Protein 1TXJ (pdb70)

Nearest PDB structures (foldseek):
  1txj-assembly1_A  TM=1.006E+00  e=2.619E-30  Plasmodium knowlesi
  3p3k-assembly1_A  TM=9.988E-01  e=2.239E-24  Plasmodium falciparum 3D7
  5o9l-assembly2_B  TM=9.490E-01  e=1.992E-15  Homo sapiens
  5o9m-assembly1_A  TM=9.290E-01  e=1.992E-15  Homo sapiens
  6ize-assembly1_A  TM=9.161E-01  e=2.656E-14  Homo sapiens

InterPro domains:
  IPR011057 Mss4-like superfamily [SSF51316] (1-171)
  IPR011323 Mss4/translationally controlled tumour-associated TCTP [G3DSA:2.170.150.10] (1-171)
  IPR018105 Translationally controlled tumour protein [PF00838] (1-166)
  IPR018105 Translationally controlled tumour protein [PR01653] (1-18)
  IPR018105 Translationally controlled tumour protein [PR01653] (61-80)
  IPR018105 Translationally controlled tumour protein [PTHR11991] (1-170)
  IPR034737 Translationally controlled tumour protein (TCTP) domain [PS51797] (1-171)

Organism: Plasmodium knowlesi (NCBI:txid5850)

Radius of gyration: 15.52 Å; Cα contacts (8 Å, |Δi|>4): 256; chains: 1; bounding box: 31×40×42 Å

CATH classification: 2.170.150.10

Solvent-accessible surface area: 9118 Å² total; per-residue (Å²): 127,71,7,14,32,6,18,60,29,77,12,59,9,0,7,59,77,30,120,44,60,41,0,36,52,58,71,106,22,97,84,0,0,10,1,0,60,0,82,138,86,113,140,23,155,123,200,76,81,134,80,62,138,32,38,18,0,29,32,46,14,111,12,64,68,42,106,50,64,103,151,105,0,33,65,27,4,107,75,7,28,107,85,0,29,152,32,1,105,145,143,71,89,118,49,26,113,42,2,125,97,60,3,96,62,1,9,145,60,0,44,95,52,21,139,98,20,80,10,18,10,9,102,61,99,56,136,96,4,16,15,6,0,1,22,113,86,74,173,58,111,6,2,21,0,0,3,11,34,14,0,23,53,110,70,173,188

Secondary structure (DSSP, 8-state):
-EEEEETTT--EEEETTS--B-GGG-GGGTTTEEEEE--EEES------SS-EEEHHHHHHT-EEE---HHHHHHHHHHHHHHHHHHHHHH-GGGHHHHHHHHHHHHHHHHHTGGG-EEEE-TT--TTS--EEEE--TT-SS-EEEEEGGGEEEEE-

B-factor: mean 40.84, std 10.63, range [25.41, 81.52]

Foldseek 3Di:
DKFKAQPPPRQTQGGPVFDWACVVNDVVLVLFKTKTFWDWDWDLDVVDDPTDIDICRCSVRVKDWDDDDLVVVVVLVVQLLVVLLVVCVVPPVVCNVVSVVNVVVVVVVCSVVVVQWIWIDTPVNDSNTFIWIWGAPDPDDTIMIMGRRSSIDMDDD

Sequence (157 aa):
MKVYKDVFTNDEVCSDSYNQEDPFGIADFREIAFEVKSNKRIKGNGMGADVEQVIDIVDSFQLTSTSLSKKEYSVYIKNYMQKILKYLEEKKPDRVDVFKTKAQPLIKHILTNFDDFEFYMGESLDMDAGLTYSYYKGEEVTPRFVYISDGLYEEKF

Structure (mmCIF, N/CA/C/O backbone):
data_1TXJ
#
_entry.id   1TXJ
#
_cell.length_a   86.633
_cell.length_b   86.633
_cell.length_c   55.636
_cell.angle_alpha   90.00
_cell.angle_beta   90.00
_cell.angle_gamma   120.00
#
_symmetry.space_group_name_H-M   'P 65'
#
loop_
_entity.id
_entity.type
_entity.pdbx_description
1 polymer 'translationally controlled tumour-associated protein (TCTP) from Plasmodium knowlesi, PKN_PFE0545c'
2 water water
#
loop_
_atom_site.group_PDB
_atom_site.id
_atom_site.type_symbol
_atom_site.label_atom_id
_atom_site.label_alt_id
_atom_site.label_comp_id
_atom_site.label_asym_id
_atom_site.label_entity_id
_atom_site.label_seq_id
_atom_site.pdbx_PDB_ins_code
_atom_site.Cartn_x
_atom_site.Cartn_y
_atom_site.Cartn_z
_atom_site.occupancy
_atom_site.B_iso_or_equiv
_atom_site.auth_seq_id
_atom_site.auth_comp_id
_atom_site.auth_asym_id
_atom_site.auth_atom_id
_atom_site.pdbx_PDB_model_num
ATOM 1 N N . MET A 1 1 ? 65.896 48.240 12.888 1.00 55.18 1 MET A N 1
ATOM 2 C CA . MET A 1 1 ? 65.490 47.103 11.999 1.00 54.78 1 MET A CA 1
ATOM 3 C C . MET A 1 1 ? 64.595 47.574 10.859 1.00 54.00 1 MET A C 1
ATOM 4 O O . MET A 1 1 ? 63.531 48.154 11.094 1.00 55.39 1 MET A O 1
ATOM 9 N N . LYS A 1 2 ? 65.020 47.323 9.626 1.00 51.75 2 LYS A N 1
ATOM 10 C CA . LYS A 1 2 ? 64.242 47.722 8.452 1.00 49.71 2 LYS A CA 1
ATOM 11 C C . LYS A 1 2 ? 63.053 46.773 8.150 1.00 47.73 2 LYS A C 1
ATOM 12 O O . LYS A 1 2 ? 63.178 45.548 8.246 1.00 44.96 2 LYS A O 1
ATOM 18 N N . VAL A 1 3 ? 61.905 47.345 7.794 1.00 45.04 3 VAL A N 1
ATOM 19 C CA . VAL A 1 3 ? 60.718 46.558 7.458 1.00 45.94 3 VAL A CA 1
ATOM 20 C C . VAL A 1 3 ? 60.222 46.914 6.039 1.00 45.13 3 VAL A C 1
ATOM 21 O O . VAL A 1 3 ? 60.445 48.035 5.556 1.00 43.72 3 VAL A O 1
ATOM 25 N N . TYR A 1 4 ? 59.573 45.955 5.370 1.00 41.87 4 TYR A N 1
ATOM 26 C CA . TYR A 1 4 ? 59.064 46.172 4.009 1.00 39.03 4 TYR A CA 1
ATOM 27 C C . TYR A 1 4 ? 57.547 46.208 4.027 1.00 38.52 4 TYR A C 1
ATOM 28 O O . TYR A 1 4 ? 56.886 45.327 4.603 1.00 35.91 4 TYR A O 1
ATOM 37 N N . LYS A 1 5 ? 57.001 47.235 3.388 1.00 36.52 5 LYS A N 1
ATOM 38 C CA . LYS A 1 5 ? 55.571 47.438 3.363 1.00 38.88 5 LYS A CA 1
ATOM 39 C C . LYS A 1 5 ? 55.016 47.532 1.955 1.00 37.21 5 LYS A C 1
ATOM 40 O O . LYS A 1 5 ? 55.647 48.068 1.059 1.00 37.36 5 LYS A O 1
ATOM 46 N N . ASP A 1 6 ? 53.806 47.019 1.794 1.00 36.44 6 ASP A N 1
ATOM 47 C CA . ASP A 1 6 ? 53.109 47.048 0.523 1.00 37.53 6 ASP A CA 1
ATOM 48 C C . ASP A 1 6 ? 52.867 48.539 0.231 1.00 39.05 6 ASP A C 1
ATOM 49 O O . ASP A 1 6 ? 52.386 49.276 1.104 1.00 37.43 6 ASP A O 1
ATOM 54 N N . VAL A 1 7 ? 53.216 48.977 -0.980 1.00 39.81 7 VAL A N 1
ATOM 55 C CA . VAL A 1 7 ? 53.067 50.381 -1.363 1.00 42.06 7 VAL A CA 1
ATOM 56 C C . VAL A 1 7 ? 51.616 50.857 -1.419 1.00 43.37 7 VAL A C 1
ATOM 57 O O . VAL A 1 7 ? 51.367 52.054 -1.378 1.00 44.23 7 VAL A O 1
ATOM 61 N N . PHE A 1 8 ? 50.661 49.937 -1.501 1.00 43.36 8 PHE A N 1
ATOM 62 C CA . PHE A 1 8 ? 49.264 50.343 -1.584 1.00 42.96 8 PHE A CA 1
ATOM 63 C C . PHE A 1 8 ? 48.469 50.274 -0.287 1.00 44.07 8 PHE A C 1
ATOM 64 O O . PHE A 1 8 ? 47.632 51.130 -0.025 1.00 44.15 8 PHE A O 1
ATOM 72 N N . THR A 1 9 ? 48.735 49.273 0.540 1.00 43.56 9 THR A N 1
ATOM 73 C CA . THR A 1 9 ? 48.002 49.118 1.785 1.00 41.77 9 THR A CA 1
ATOM 74 C C . THR A 1 9 ? 48.850 49.539 2.964 1.00 41.79 9 THR A C 1
ATOM 75 O O . THR A 1 9 ? 48.342 49.780 4.043 1.00 40.75 9 THR A O 1
ATOM 79 N N . ASN A 1 10 ? 50.157 49.578 2.756 1.00 41.85 10 ASN A N 1
ATOM 80 C CA . ASN A 1 10 ? 51.093 49.896 3.815 1.00 42.17 10 ASN A CA 1
ATOM 81 C C . ASN A 1 10 ? 51.240 48.748 4.822 1.00 41.64 10 ASN A C 1
ATOM 82 O O . ASN A 1 10 ? 51.807 48.939 5.898 1.00 42.26 10 ASN A O 1
ATOM 87 N N . ASP A 1 11 ? 50.732 47.561 4.492 1.00 40.56 11 ASP A N 1
ATOM 88 C CA . ASP A 1 11 ? 50.888 46.411 5.398 1.00 39.66 11 ASP A CA 1
ATOM 89 C C . ASP A 1 11 ? 52.356 46.013 5.431 1.00 39.26 11 ASP A C 1
ATOM 90 O O . ASP A 1 11 ? 53.048 46.061 4.409 1.00 38.15 11 ASP A O 1
ATOM 95 N N . GLU A 1 12 ? 52.820 45.572 6.588 1.00 39.42 12 GLU A N 1
ATOM 96 C CA . GLU A 1 12 ? 54.185 45.087 6.705 1.00 40.21 12 GLU A CA 1
ATOM 97 C C . GLU A 1 12 ? 54.127 43.642 6.227 1.00 38.12 12 GLU A C 1
ATOM 98 O O . GLU A 1 12 ? 53.250 42.885 6.666 1.00 37.17 12 GLU A O 1
ATOM 104 N N . VAL A 1 13 ? 55.051 43.254 5.348 1.00 34.44 13 VAL A N 1
ATOM 105 C CA . VAL A 1 13 ? 55.052 41.895 4.824 1.00 33.52 13 VAL A CA 1
ATOM 106 C C . VAL A 1 13 ? 56.371 41.162 4.939 1.00 32.86 13 VAL A C 1
ATOM 107 O O . VAL A 1 13 ? 56.447 39.964 4.662 1.00 31.31 13 VAL A O 1
ATOM 111 N N . CYS A 1 14 ? 57.419 41.883 5.330 1.00 31.99 14 CYS A N 1
ATOM 112 C CA . CYS A 1 14 ? 58.739 41.282 5.485 1.00 31.97 14 CYS A CA 1
ATOM 113 C C . CYS A 1 14 ? 59.632 42.274 6.242 1.00 32.71 14 CYS A C 1
ATOM 114 O O . CYS A 1 14 ? 59.232 43.412 6.476 1.00 34.63 14 CYS A O 1
ATOM 117 N N . SER A 1 15 ? 60.825 41.842 6.629 1.00 33.50 15 SER A N 1
ATOM 118 C CA . SER A 1 15 ? 61.741 42.710 7.367 1.00 35.06 15 SER A CA 1
ATOM 119 C C . SER A 1 15 ? 63.148 42.170 7.239 1.00 35.11 15 SER A C 1
ATOM 120 O O . SER A 1 15 ? 63.353 41.050 6.738 1.00 33.39 15 SER A O 1
ATOM 123 N N . ASP A 1 16 ? 64.112 42.945 7.733 1.00 35.29 16 ASP A N 1
ATOM 124 C CA . ASP A 1 16 ? 65.500 42.519 7.695 1.00 37.59 16 ASP A CA 1
ATOM 125 C C . ASP A 1 16 ? 65.820 41.470 8.736 1.00 35.65 16 ASP A C 1
ATOM 126 O O . ASP A 1 16 ? 66.968 41.070 8.888 1.00 34.90 16 ASP A O 1
ATOM 131 N N . SER A 1 17 ? 64.805 41.016 9.462 1.00 34.74 17 SER A N 1
ATOM 132 C CA . SER A 1 17 ? 65.026 39.924 10.408 1.00 34.25 17 SER A CA 1
ATOM 133 C C . SER A 1 17 ? 65.188 38.639 9.582 1.00 33.93 17 SER A C 1
ATOM 134 O O . SER A 1 17 ? 65.589 37.611 10.108 1.00 34.79 17 SER A O 1
ATOM 137 N N . TYR A 1 18 ? 64.867 38.710 8.285 1.00 32.90 18 TYR A N 1
ATOM 138 C CA . TYR A 1 18 ? 64.993 37.586 7.360 1.00 33.90 18 TYR A CA 1
ATOM 139 C C . TYR A 1 18 ? 66.036 37.902 6.263 1.00 35.20 18 TYR A C 1
ATOM 140 O O . TYR A 1 18 ? 66.015 38.978 5.682 1.00 35.22 18 TYR A O 1
ATOM 149 N N . ASN A 1 19 ? 66.936 36.955 5.999 1.00 34.26 19 ASN A N 1
ATOM 150 C CA . ASN A 1 19 ? 67.967 37.103 4.973 1.00 36.93 19 ASN A CA 1
ATOM 151 C C . ASN A 1 19 ? 67.352 36.984 3.561 1.00 37.79 19 ASN A C 1
ATOM 152 O O . ASN A 1 19 ? 66.600 36.054 3.285 1.00 38.22 19 ASN A O 1
ATOM 157 N N . GLN A 1 20 ? 67.666 37.922 2.670 1.00 37.48 20 GLN A N 1
ATOM 158 C CA . GLN A 1 20 ? 67.123 37.884 1.308 1.00 38.09 20 GLN A CA 1
ATOM 159 C C . GLN A 1 20 ? 68.027 37.096 0.354 1.00 38.20 20 GLN A C 1
ATOM 160 O O . GLN A 1 20 ? 69.260 37.193 0.424 1.00 36.48 20 GLN A O 1
ATOM 166 N N . GLU A 1 21 ? 67.408 36.311 -0.528 1.00 34.41 21 GLU A N 1
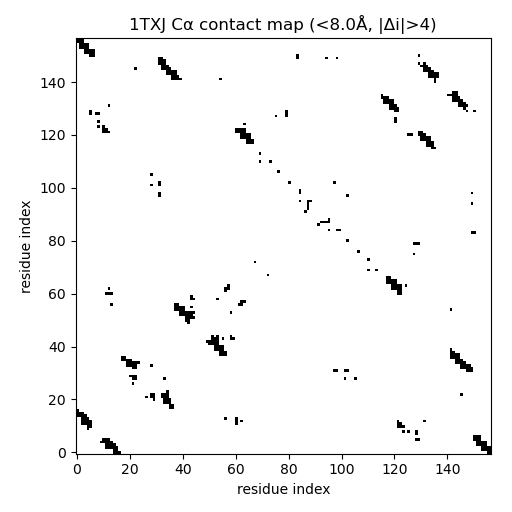ATOM 167 C CA . GLU A 1 21 ? 68.138 35.496 -1.490 1.00 35.31 21 GLU A CA 1
ATOM 168 C C . GLU A 1 21 ? 67.561 35.682 -2.881 1.00 32.95 21 GLU A C 1
ATOM 169 O O . GLU A 1 21 ? 66.511 36.315 -3.040 1.00 31.40 21 GLU A O 1
ATOM 175 N N . ASP A 1 22 ? 68.219 35.115 -3.885 1.00 30.67 22 ASP A N 1
ATOM 176 C CA . ASP A 1 22 ? 67.722 35.247 -5.244 1.00 32.89 22 ASP A CA 1
ATOM 177 C C . ASP A 1 22 ? 66.421 34.446 -5.402 1.00 33.62 22 ASP A C 1
ATOM 178 O O . ASP A 1 22 ? 66.337 33.294 -4.980 1.00 34.10 22 ASP A O 1
ATOM 183 N N . PRO A 1 23 ? 65.392 35.050 -6.015 1.00 34.69 23 PRO A N 1
ATOM 184 C CA . PRO A 1 23 ? 64.128 34.319 -6.186 1.00 36.52 23 PRO A CA 1
ATOM 185 C C . PRO A 1 23 ? 64.339 33.054 -7.028 1.00 38.35 23 PRO A C 1
ATOM 186 O O . PRO A 1 23 ? 64.931 33.104 -8.115 1.00 37.34 23 PRO A O 1
ATOM 190 N N . PHE A 1 24 ? 63.909 31.912 -6.485 1.00 36.67 24 PHE A N 1
ATOM 191 C CA . PHE A 1 24 ? 64.064 30.625 -7.143 1.00 37.80 24 PHE A CA 1
ATOM 192 C C . PHE A 1 24 ? 65.540 30.339 -7.421 1.00 39.97 24 PHE A C 1
ATOM 193 O O . PHE A 1 24 ? 65.861 29.488 -8.242 1.00 39.13 24 PHE A O 1
ATOM 201 N N . GLY A 1 25 ? 66.437 31.030 -6.717 1.00 39.92 25 GLY A N 1
ATOM 202 C CA . GLY A 1 25 ? 67.861 30.829 -6.955 1.00 40.45 25 GLY A CA 1
ATOM 203 C C . GLY A 1 25 ? 68.326 31.373 -8.311 1.00 39.93 25 GLY A C 1
ATOM 204 O O . GLY A 1 25 ? 69.399 31.025 -8.795 1.00 42.04 25 GLY A O 1
ATOM 205 N N . ILE A 1 26 ? 67.520 32.233 -8.918 1.00 37.68 26 ILE A N 1
ATOM 206 C CA . ILE A 1 26 ? 67.830 32.823 -10.217 1.00 38.47 26 ILE A CA 1
ATOM 207 C C . ILE A 1 26 ? 68.318 34.252 -10.007 1.00 36.68 26 ILE A C 1
ATOM 208 O O . ILE A 1 26 ? 67.519 35.154 -9.765 1.00 35.02 26 ILE A O 1
ATOM 213 N N . ALA A 1 27 ? 69.633 34.448 -10.089 1.00 35.94 27 ALA A N 1
ATOM 214 C CA . ALA A 1 27 ? 70.218 35.785 -9.880 1.00 35.72 27 ALA A CA 1
ATOM 215 C C . ALA A 1 27 ? 69.593 36.862 -10.745 1.00 34.48 27 ALA A C 1
ATOM 216 O O . ALA A 1 27 ? 69.437 37.995 -10.315 1.00 34.57 27 ALA A O 1
ATOM 218 N N . ASP A 1 28 ? 69.230 36.514 -11.972 1.00 35.33 28 ASP A N 1
ATOM 219 C CA . ASP A 1 28 ? 68.643 37.495 -12.876 1.00 34.73 28 ASP A CA 1
ATOM 220 C C . ASP A 1 28 ? 67.297 38.069 -12.461 1.00 36.47 28 ASP A C 1
ATOM 221 O O . ASP A 1 28 ? 66.851 39.082 -13.007 1.00 37.64 28 ASP A O 1
ATOM 226 N N . PHE A 1 29 ? 66.629 37.421 -11.518 1.00 36.12 29 PHE A N 1
ATOM 227 C CA . PHE A 1 29 ? 65.350 37.939 -11.050 1.00 36.13 29 PHE A CA 1
ATOM 228 C C . PHE A 1 29 ? 65.516 38.856 -9.821 1.00 36.18 29 PHE A C 1
ATOM 229 O O . PHE A 1 29 ? 64.602 39.609 -9.464 1.00 35.01 29 PHE A O 1
ATOM 237 N N . ARG A 1 30 ? 66.688 38.808 -9.184 1.00 33.36 30 ARG A N 1
ATOM 238 C CA . ARG A 1 30 ? 66.924 39.615 -7.992 1.00 33.42 30 ARG A CA 1
ATOM 239 C C . ARG A 1 30 ? 66.624 41.087 -8.215 1.00 31.92 30 ARG A C 1
ATOM 240 O O . ARG A 1 30 ? 66.234 41.789 -7.291 1.00 31.13 30 ARG A O 1
ATOM 248 N N . GLU A 1 31 ? 66.786 41.549 -9.453 1.00 32.29 31 GLU A N 1
ATOM 249 C CA . GLU A 1 31 ? 66.539 42.951 -9.763 1.00 34.42 31 GLU A CA 1
ATOM 250 C C . GLU A 1 31 ? 65.124 43.380 -9.406 1.00 33.03 31 GLU A C 1
ATOM 251 O O . GLU A 1 31 ? 64.905 44.497 -8.963 1.00 34.57 31 GLU A O 1
ATOM 257 N N . ILE A 1 32 ? 64.148 42.500 -9.562 1.00 32.87 32 ILE A N 1
ATOM 258 C CA . ILE A 1 32 ? 62.778 42.908 -9.248 1.00 33.83 32 ILE A CA 1
ATOM 259 C C . ILE A 1 32 ? 62.038 42.052 -8.214 1.00 32.19 32 ILE A C 1
ATOM 260 O O . ILE A 1 32 ? 60.867 42.289 -7.937 1.00 32.12 32 ILE A O 1
ATOM 265 N N . ALA A 1 33 ? 62.727 41.086 -7.621 1.00 31.56 33 ALA A N 1
ATOM 266 C CA . ALA A 1 33 ? 62.114 40.206 -6.622 1.00 30.69 33 ALA A CA 1
ATOM 267 C C . ALA A 1 33 ? 63.178 39.583 -5.731 1.00 31.19 33 ALA A C 1
ATOM 268 O O . ALA A 1 33 ? 64.338 39.535 -6.107 1.00 32.39 33 ALA A O 1
ATOM 270 N N . PHE A 1 34 ? 62.788 39.118 -4.549 1.00 29.92 34 PHE A N 1
ATOM 271 C CA . PHE A 1 34 ? 63.718 38.441 -3.664 1.00 31.83 34 PHE A CA 1
ATOM 272 C C . PHE A 1 34 ? 62.929 37.377 -2.895 1.00 31.38 34 PHE A C 1
ATOM 273 O O . PHE A 1 34 ? 61.695 37.402 -2.877 1.00 30.82 34 PHE A O 1
ATOM 281 N N . GLU A 1 35 ? 63.631 36.424 -2.303 1.00 30.21 35 GLU A N 1
ATOM 282 C CA . GLU A 1 35 ? 62.944 35.416 -1.512 1.00 31.35 35 GLU A CA 1
ATOM 283 C C . GLU A 1 35 ? 63.634 35.252 -0.159 1.00 30.63 35 GLU A C 1
ATOM 284 O O . GLU A 1 35 ? 64.813 35.612 0.018 1.00 31.26 35 GLU A O 1
ATOM 290 N N . VAL A 1 36 ? 62.875 34.742 0.803 1.00 29.73 36 VAL A N 1
ATOM 291 C CA . VAL A 1 36 ? 63.378 34.516 2.136 1.00 29.99 36 VAL A CA 1
ATOM 292 C C . VAL A 1 36 ? 62.964 33.103 2.522 1.00 31.34 36 VAL A C 1
ATOM 293 O O . VAL A 1 36 ? 61.913 32.602 2.106 1.00 28.81 36 VAL A O 1
ATOM 297 N N . LYS A 1 37 ? 63.818 32.453 3.298 1.00 29.64 37 LYS A N 1
ATOM 298 C CA . LYS A 1 37 ? 63.556 31.110 3.735 1.00 31.40 37 LYS A CA 1
ATOM 299 C C . LYS A 1 37 ? 62.780 31.206 5.052 1.00 31.23 37 LYS A C 1
ATOM 300 O O . LYS A 1 37 ? 63.172 31.918 5.972 1.00 30.93 37 LYS A O 1
ATOM 306 N N . SER A 1 38 ? 61.629 30.542 5.129 1.00 29.37 38 SER A N 1
ATOM 307 C CA . SER A 1 38 ? 60.860 30.585 6.371 1.00 28.68 38 SER A CA 1
ATOM 308 C C . SER A 1 38 ? 61.254 29.404 7.236 1.00 30.20 38 SER A C 1
ATOM 309 O O . SER A 1 38 ? 61.926 28.481 6.769 1.00 32.19 38 SER A O 1
ATOM 312 N N . ASN A 1 39 ? 60.815 29.435 8.490 1.00 31.79 39 ASN A N 1
ATOM 313 C CA . ASN A 1 39 ? 61.055 28.355 9.439 1.00 33.42 39 ASN A CA 1
ATOM 314 C C . ASN A 1 39 ? 59.815 28.129 10.289 1.00 33.44 39 ASN A C 1
ATOM 315 O O . ASN A 1 39 ? 58.917 28.980 10.359 1.00 31.66 39 ASN A O 1
ATOM 320 N N . LYS A 1 40 ? 59.783 26.972 10.942 1.00 34.48 40 LYS A N 1
ATOM 321 C CA . LYS A 1 40 ? 58.675 26.638 11.820 1.00 36.23 40 LYS A CA 1
ATOM 322 C C . LYS A 1 40 ? 58.755 27.548 13.048 1.00 36.58 40 LYS A C 1
ATOM 323 O O . LYS A 1 40 ? 59.836 28.007 13.444 1.00 33.34 40 LYS A O 1
ATOM 329 N N . ARG A 1 41 ? 57.593 27.828 13.620 1.00 34.89 41 ARG A N 1
ATOM 330 C CA . ARG A 1 41 ? 57.481 28.625 14.821 1.00 36.18 41 ARG A CA 1
ATOM 331 C C . ARG A 1 41 ? 56.399 27.948 15.651 1.00 38.84 41 ARG A C 1
ATOM 332 O O . ARG A 1 41 ? 55.403 27.444 15.103 1.00 34.50 41 ARG A O 1
ATOM 340 N N . ILE A 1 42 ? 56.607 27.927 16.962 1.00 42.38 42 ILE A N 1
ATOM 341 C CA . ILE A 1 42 ? 55.666 27.312 17.877 1.00 49.39 42 ILE A CA 1
ATOM 342 C C . ILE A 1 42 ? 54.858 28.327 18.648 1.00 53.38 42 ILE A C 1
ATOM 343 O O . ILE A 1 42 ? 55.401 29.261 19.244 1.00 52.67 42 ILE A O 1
ATOM 348 N N . LYS A 1 43 ? 53.553 28.095 18.639 1.00 58.36 43 LYS A N 1
ATOM 349 C CA . LYS A 1 43 ? 52.564 28.918 19.320 1.00 63.43 43 LYS A CA 1
ATOM 350 C C . LYS A 1 43 ? 52.654 30.364 18.928 1.00 64.64 43 LYS A C 1
ATOM 351 O O . LYS A 1 43 ? 53.019 31.212 19.743 1.00 67.66 43 LYS A O 1
ATOM 357 N N . GLY A 1 44 ? 52.320 30.643 17.673 1.00 65.47 44 GLY A N 1
ATOM 358 C CA . GLY A 1 44 ? 52.345 32.011 17.204 1.00 67.48 44 GLY A CA 1
ATOM 359 C C . GLY A 1 44 ? 50.934 32.570 17.174 1.00 68.90 44 GLY A C 1
ATOM 360 O O . GLY A 1 44 ? 50.731 33.786 17.114 1.00 69.49 44 GLY A O 1
ATOM 361 N N . ASN A 1 45 ? 49.954 31.673 17.217 1.00 70.29 45 ASN A N 1
ATOM 362 C CA . ASN A 1 45 ? 48.545 32.058 17.192 1.00 71.11 45 ASN A CA 1
ATOM 363 C C . ASN A 1 45 ? 48.209 32.777 15.894 1.00 71.14 45 ASN A C 1
ATOM 364 O O . ASN A 1 45 ? 47.825 32.146 14.904 1.00 71.56 45 ASN A O 1
ATOM 369 N N . GLY A 1 60 ? 37.915 26.877 14.767 1.00 63.48 60 GLY A N 1
ATOM 370 C CA . GLY A 1 60 ? 39.079 26.484 15.544 1.00 62.49 60 GLY A CA 1
ATOM 371 C C . GLY A 1 60 ? 38.751 26.139 16.985 1.00 60.36 60 GLY A C 1
ATOM 372 O O . GLY A 1 60 ? 37.833 26.713 17.565 1.00 62.96 60 GLY A O 1
ATOM 373 N N . MET A 1 61 ? 39.483 25.194 17.567 1.00 57.09 61 MET A N 1
ATOM 374 C CA . MET A 1 61 ? 39.247 24.802 18.953 1.00 52.86 61 MET A CA 1
ATOM 375 C C . MET A 1 61 ? 40.557 24.755 19.738 1.00 49.86 61 MET A C 1
ATOM 376 O O . MET A 1 61 ? 40.573 24.390 20.911 1.00 50.13 61 MET A O 1
ATOM 381 N N . GLY A 1 62 ? 41.653 25.119 19.083 1.00 46.74 62 GLY A N 1
ATOM 382 C CA . GLY A 1 62 ? 42.944 25.165 19.754 1.00 43.86 62 GLY A CA 1
ATOM 383 C C . GLY A 1 62 ? 43.727 23.874 19.943 1.00 42.68 62 GLY A C 1
ATOM 384 O O . GLY A 1 62 ? 43.215 22.771 19.745 1.00 42.39 62 GLY A O 1
ATOM 385 N N . ALA A 1 63 ? 44.985 24.036 20.336 1.00 39.57 63 ALA A N 1
ATOM 386 C CA . ALA A 1 63 ? 45.897 22.931 20.586 1.00 38.51 63 ALA A CA 1
ATOM 387 C C . ALA A 1 63 ? 46.962 23.512 21.513 1.00 39.05 63 ALA A C 1
ATOM 388 O O . ALA A 1 63 ? 47.119 24.733 21.568 1.00 37.74 63 ALA A O 1
ATOM 390 N N . ASP A 1 64 ? 47.699 22.663 22.224 1.00 38.33 64 ASP A N 1
ATOM 391 C CA . ASP A 1 64 ? 48.721 23.152 23.138 1.00 40.23 64 ASP A CA 1
ATOM 392 C C . ASP A 1 64 ? 49.925 23.722 22.401 1.00 40.86 64 ASP A C 1
ATOM 393 O O . ASP A 1 64 ? 50.480 24.737 22.817 1.00 40.58 64 ASP A O 1
ATOM 398 N N . VAL A 1 65 ? 50.333 23.048 21.331 1.00 38.59 65 VAL A N 1
ATOM 399 C CA . VAL A 1 65 ? 51.462 23.481 20.510 1.00 38.77 65 VAL A CA 1
ATOM 400 C C . VAL A 1 65 ? 50.945 23.812 19.113 1.00 39.28 65 VAL A C 1
ATOM 401 O O . VAL A 1 65 ? 50.684 22.912 18.295 1.00 38.12 65 VAL A O 1
ATOM 405 N N . GLU A 1 66 ? 50.779 25.103 18.859 1.00 36.63 66 GLU A N 1
ATOM 406 C CA . GLU A 1 66 ? 50.291 25.593 17.575 1.00 37.69 66 GLU A CA 1
ATOM 407 C C . GLU A 1 66 ? 51.479 25.830 16.621 1.00 37.60 66 GLU A C 1
ATOM 408 O O . GLU A 1 66 ? 52.274 26.762 16.806 1.00 35.78 66 GLU A O 1
ATOM 414 N N . GLN A 1 67 ? 51.620 24.965 15.623 1.00 35.13 67 GLN A N 1
ATOM 415 C CA . GLN A 1 67 ? 52.713 25.075 14.668 1.00 34.20 67 GLN A CA 1
ATOM 416 C C . GLN A 1 67 ? 52.308 26.034 13.560 1.00 34.76 67 GLN A C 1
ATOM 417 O O . GLN A 1 67 ? 51.236 25.882 12.964 1.00 31.24 67 GLN A O 1
ATOM 423 N N . VAL A 1 68 ? 53.151 27.034 13.309 1.00 33.12 68 VAL A N 1
ATOM 424 C CA . VAL A 1 68 ? 52.879 28.019 12.263 1.00 32.42 68 VAL A CA 1
ATOM 425 C C . VAL A 1 68 ? 54.175 28.281 11.521 1.00 31.40 68 VAL A C 1
ATOM 426 O O . VAL A 1 68 ? 55.220 27.745 11.886 1.00 33.53 68 VAL A O 1
ATOM 430 N N . ILE A 1 69 ? 54.105 29.092 10.476 1.00 31.34 69 ILE A N 1
ATOM 431 C CA . ILE A 1 69 ? 55.286 29.447 9.696 1.00 30.81 69 ILE A CA 1
ATOM 432 C C . ILE A 1 69 ? 55.675 30.826 10.239 1.00 29.87 69 ILE A C 1
ATOM 433 O O . ILE A 1 69 ? 54.804 31.689 10.380 1.00 29.41 69 ILE A O 1
ATOM 438 N N . ASP A 1 70 ? 56.953 31.048 10.55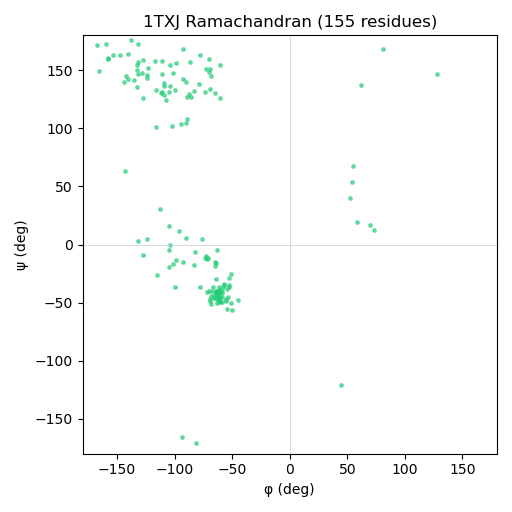0 1.00 29.47 70 ASP A N 1
ATOM 439 C CA . ASP A 1 70 ? 57.334 32.334 11.145 1.00 31.34 70 ASP A CA 1
ATOM 440 C C . ASP A 1 70 ? 56.938 33.597 10.364 1.00 31.60 70 ASP A C 1
ATOM 441 O O . ASP A 1 70 ? 56.372 34.532 10.942 1.00 30.16 70 ASP A O 1
ATOM 446 N N . ILE A 1 71 ? 57.192 33.620 9.058 1.00 32.09 71 ILE A N 1
ATOM 447 C CA . ILE A 1 71 ? 56.859 34.792 8.233 1.00 32.39 71 ILE A CA 1
ATOM 448 C C . ILE A 1 71 ? 55.356 35.150 8.251 1.00 31.52 71 ILE A C 1
ATOM 449 O O . ILE A 1 71 ? 54.950 36.302 8.392 1.00 31.65 71 ILE A O 1
ATOM 454 N N . VAL A 1 72 ? 54.546 34.119 8.101 1.00 29.85 72 VAL A N 1
ATOM 455 C CA . VAL A 1 72 ? 53.093 34.240 8.083 1.00 29.61 72 VAL A CA 1
ATOM 456 C C . VAL A 1 72 ? 52.607 34.800 9.421 1.00 30.36 72 VAL A C 1
ATOM 457 O O . VAL A 1 72 ? 51.808 35.756 9.476 1.00 31.76 72 VAL A O 1
ATOM 461 N N . ASP A 1 73 ? 53.090 34.208 10.506 1.00 29.92 73 ASP A N 1
ATOM 462 C CA . ASP A 1 73 ? 52.698 34.650 11.839 1.00 32.23 73 ASP A CA 1
ATOM 463 C C . ASP A 1 73 ? 53.235 36.022 12.153 1.00 33.17 73 ASP A C 1
ATOM 464 O O . ASP A 1 73 ? 52.521 36.883 12.673 1.00 32.73 73 ASP A O 1
ATOM 469 N N . SER A 1 74 ? 54.500 36.242 11.827 1.00 33.43 74 SER A N 1
ATOM 470 C CA . SER A 1 74 ? 55.083 37.535 12.120 1.00 35.82 74 SER A CA 1
ATOM 471 C C . SER A 1 74 ? 54.368 38.680 11.409 1.00 36.05 74 SER A C 1
ATOM 472 O O . SER A 1 74 ? 53.971 39.662 12.039 1.00 36.06 74 SER A O 1
ATOM 475 N N . PHE A 1 75 ? 54.143 38.562 10.111 1.00 33.68 75 PHE A N 1
ATOM 476 C CA . PHE A 1 75 ? 53.497 39.671 9.448 1.00 36.10 75 PHE A CA 1
ATOM 477 C C . PHE A 1 75 ? 51.992 39.571 9.279 1.00 37.40 75 PHE A C 1
ATOM 478 O O . PHE A 1 75 ? 51.384 40.376 8.569 1.00 37.89 75 PHE A O 1
ATOM 486 N N . GLN A 1 76 ? 51.401 38.594 9.963 1.00 37.53 76 GLN A N 1
ATOM 487 C CA . GLN A 1 76 ? 49.959 38.390 9.925 1.00 39.29 76 GLN A CA 1
ATOM 488 C C . GLN A 1 76 ? 49.459 38.261 8.493 1.00 36.79 76 GLN A C 1
ATOM 489 O O . GLN A 1 76 ? 48.543 38.982 8.071 1.00 37.12 76 GLN A O 1
ATOM 495 N N . LEU A 1 77 ? 50.053 37.338 7.749 1.00 32.93 77 LEU A N 1
ATOM 496 C CA . LEU A 1 77 ? 49.635 37.114 6.371 1.00 32.57 77 LEU A CA 1
ATOM 497 C C . LEU A 1 77 ? 48.473 36.108 6.408 1.00 33.76 77 LEU A C 1
ATOM 498 O O . LEU A 1 77 ? 48.343 35.344 7.356 1.00 31.94 77 LEU A O 1
ATOM 503 N N . THR A 1 78 ? 47.647 36.110 5.375 1.00 32.14 78 THR A N 1
ATOM 504 C CA . THR A 1 78 ? 46.528 35.189 5.292 1.00 34.05 78 THR A CA 1
ATOM 505 C C . THR A 1 78 ? 46.633 34.484 3.961 1.00 31.00 78 THR A C 1
ATOM 506 O O . THR A 1 78 ? 46.727 35.134 2.928 1.00 33.05 78 THR A O 1
ATOM 510 N N . SER A 1 79 ? 46.630 33.162 3.980 1.00 30.90 79 SER A N 1
ATOM 511 C CA . SER A 1 79 ? 46.740 32.426 2.742 1.00 32.32 79 SER A CA 1
ATOM 512 C C . SER A 1 79 ? 45.451 32.581 1.937 1.00 33.26 79 SER A C 1
ATOM 513 O O . SER A 1 79 ? 44.361 32.699 2.502 1.00 32.85 79 SER A O 1
ATOM 516 N N . THR A 1 80 ? 45.586 32.564 0.618 1.00 31.71 80 THR A N 1
ATOM 517 C CA . THR A 1 80 ? 44.431 32.706 -0.260 1.00 34.36 80 THR A CA 1
ATOM 518 C C . THR A 1 80 ? 44.620 31.836 -1.500 1.00 34.85 80 THR A C 1
ATOM 519 O O . THR A 1 80 ? 45.743 31.702 -2.009 1.00 36.04 80 THR A O 1
ATOM 523 N N . SER A 1 81 ? 43.550 31.191 -1.956 1.00 33.54 81 SER A N 1
ATOM 524 C CA . SER A 1 81 ? 43.658 30.370 -3.159 1.00 33.42 81 SER A CA 1
ATOM 525 C C . SER A 1 81 ? 42.855 31.051 -4.275 1.00 34.55 81 SER A C 1
ATOM 526 O O . SER A 1 81 ? 41.914 31.824 -4.014 1.00 33.03 81 SER A O 1
ATOM 529 N N . LEU A 1 82 ? 43.195 30.717 -5.511 1.00 33.03 82 LEU A N 1
ATOM 530 C CA . LEU A 1 82 ? 42.590 31.373 -6.645 1.00 36.05 82 LEU A CA 1
ATOM 531 C C . LEU A 1 82 ? 42.916 30.542 -7.872 1.00 34.63 82 LEU A C 1
ATOM 532 O O . LEU A 1 82 ? 43.971 29.922 -7.927 1.00 34.24 82 LEU A O 1
ATOM 537 N N . SER A 1 83 ? 42.027 30.534 -8.863 1.00 33.52 83 SER A N 1
ATOM 538 C CA . SER A 1 83 ? 42.308 29.770 -10.081 1.00 31.79 83 SER A CA 1
ATOM 539 C C . SER A 1 83 ? 43.441 30.440 -10.882 1.00 29.64 83 SER A C 1
ATOM 540 O O . SER A 1 83 ? 43.716 31.625 -10.713 1.00 29.26 83 SER A O 1
ATOM 543 N N . LYS A 1 84 ? 44.088 29.678 -11.760 1.00 31.10 84 LYS A N 1
ATOM 544 C CA . LYS A 1 84 ? 45.179 30.222 -12.577 1.00 30.61 84 LYS A CA 1
ATOM 545 C C . LYS A 1 84 ? 44.650 31.349 -13.450 1.00 31.53 84 LYS A C 1
ATOM 546 O O . LYS A 1 84 ? 45.297 32.383 -13.621 1.00 30.54 84 LYS A O 1
ATOM 552 N N . LYS A 1 85 ? 43.450 31.167 -13.993 1.00 33.15 85 LYS A N 1
ATOM 553 C CA . LYS A 1 85 ? 42.890 32.224 -14.827 1.00 31.79 85 LYS A CA 1
ATOM 554 C C . LYS A 1 85 ? 42.684 33.494 -14.004 1.00 31.74 85 LYS A C 1
ATOM 555 O O . LYS A 1 85 ? 43.074 34.581 -14.448 1.00 30.62 85 LYS A O 1
ATOM 561 N N . GLU A 1 86 ? 42.074 33.378 -12.819 1.00 30.07 86 GLU A N 1
ATOM 562 C CA . GLU A 1 86 ? 41.849 34.564 -11.996 1.00 30.76 86 GLU A CA 1
ATOM 563 C C . GLU A 1 86 ? 43.178 35.211 -11.633 1.00 29.71 86 GLU A C 1
ATOM 564 O O . GLU A 1 86 ? 43.30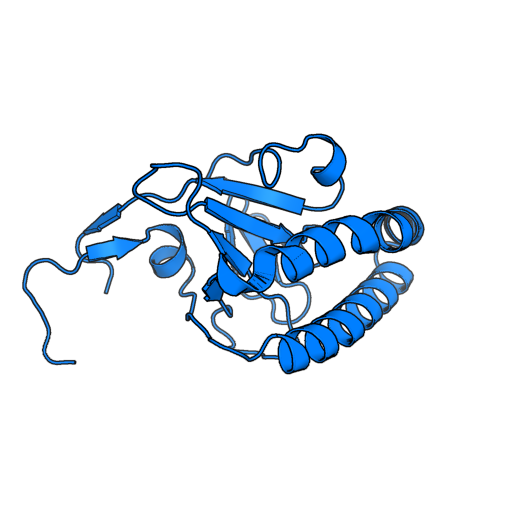3 36.425 -11.606 1.00 29.34 86 GLU A O 1
ATOM 570 N N . TYR A 1 87 ? 44.186 34.396 -11.361 1.00 29.32 87 TYR A N 1
ATOM 571 C CA . TYR A 1 87 ? 45.487 34.973 -11.061 1.00 28.42 87 TYR A CA 1
ATOM 572 C C . TYR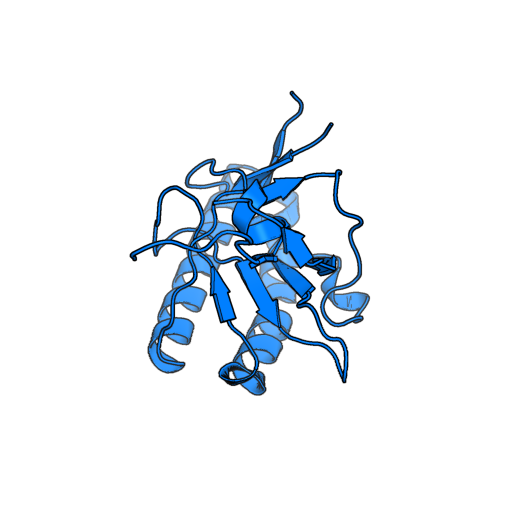 A 1 87 ? 46.015 35.734 -12.290 1.00 29.98 87 TYR A C 1
ATOM 573 O O . TYR A 1 87 ? 46.525 36.851 -12.144 1.00 30.15 87 TYR A O 1
ATOM 582 N N . SER A 1 88 ? 45.894 35.173 -13.501 1.00 29.34 88 SER A N 1
ATOM 583 C CA . SER A 1 88 ? 46.411 35.894 -14.660 1.00 33.11 88 SER A CA 1
ATOM 584 C C . SER A 1 88 ? 45.760 37.258 -14.802 1.00 35.02 88 SER A C 1
ATOM 585 O O . SER A 1 88 ? 46.421 38.248 -15.160 1.00 33.72 88 SER A O 1
ATOM 588 N N . VAL A 1 89 ? 44.469 37.335 -14.480 1.00 34.32 89 VAL A N 1
ATOM 589 C CA . VAL A 1 89 ? 43.777 38.610 -14.587 1.00 34.67 89 VAL A CA 1
ATOM 590 C C . VAL A 1 89 ? 44.298 39.542 -13.514 1.00 34.21 89 VAL A C 1
ATOM 591 O O . VAL A 1 89 ? 44.647 40.696 -13.795 1.00 35.40 89 VAL A O 1
ATOM 595 N N . TYR A 1 90 ? 44.352 39.042 -12.284 1.00 32.70 90 TYR A N 1
ATOM 596 C CA . TYR A 1 90 ? 44.858 39.815 -11.160 1.00 32.42 90 TYR A CA 1
ATOM 597 C C . TYR A 1 90 ? 46.276 40.352 -11.430 1.00 33.54 90 TYR A C 1
ATOM 598 O O . TYR A 1 90 ? 46.553 41.523 -11.196 1.00 31.44 90 TYR A O 1
ATO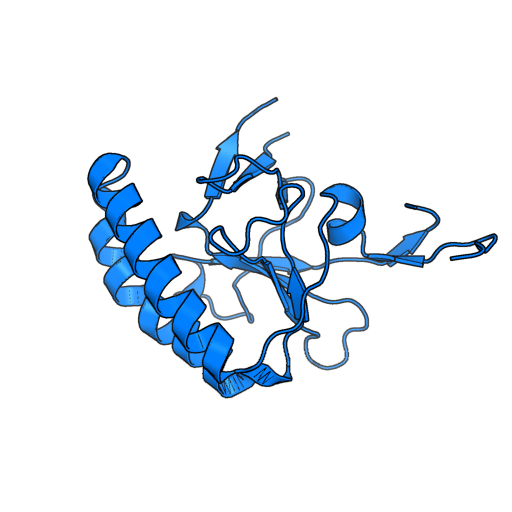M 607 N N . ILE A 1 91 ? 47.177 39.488 -11.900 1.00 32.62 91 ILE A N 1
ATOM 608 C CA . ILE A 1 91 ? 48.558 39.924 -12.099 1.00 31.36 91 ILE A CA 1
ATOM 609 C C . ILE A 1 91 ? 48.714 40.968 -13.211 1.00 33.87 91 ILE A C 1
ATOM 610 O O . ILE A 1 91 ? 49.549 41.875 -13.108 1.00 33.77 91 ILE A O 1
ATOM 615 N N . LYS A 1 92 ? 47.928 40.834 -14.273 1.00 33.94 92 LYS A N 1
ATOM 616 C CA . LYS A 1 92 ? 47.978 41.794 -15.371 1.00 37.26 92 LYS A CA 1
ATOM 617 C C . LYS A 1 92 ? 47.603 43.178 -14.805 1.00 37.19 92 LYS A C 1
ATOM 618 O O . LYS A 1 92 ? 48.272 44.169 -15.064 1.00 37.19 92 LYS A O 1
ATOM 624 N N . ASN A 1 93 ? 46.548 43.253 -14.005 1.00 37.54 93 ASN A N 1
ATOM 625 C CA . ASN A 1 93 ? 46.156 44.547 -13.431 1.00 38.44 93 ASN A CA 1
ATOM 626 C C . ASN A 1 93 ? 47.137 45.060 -12.381 1.00 37.55 93 ASN A C 1
ATOM 627 O O . ASN A 1 93 ? 47.437 46.260 -12.315 1.00 34.48 93 ASN A O 1
ATOM 632 N N . TYR A 1 94 ? 47.638 44.147 -11.554 1.00 35.57 94 TYR A N 1
ATOM 633 C CA . TYR A 1 94 ? 48.578 44.532 -10.524 1.00 36.81 94 TYR A CA 1
ATOM 634 C C . TYR A 1 94 ? 49.844 45.125 -11.142 1.00 37.51 94 TYR A C 1
ATOM 635 O O . TYR A 1 94 ? 50.385 46.099 -10.618 1.00 38.84 94 TYR A O 1
ATOM 644 N N . MET A 1 95 ? 50.330 44.545 -12.239 1.00 38.77 95 MET A N 1
ATOM 645 C CA . MET A 1 95 ? 51.526 45.091 -12.888 1.00 41.77 95 MET A CA 1
ATOM 646 C C . MET A 1 95 ? 51.268 46.510 -13.434 1.00 41.54 95 MET A C 1
ATOM 647 O O . MET A 1 95 ? 52.133 47.372 -13.334 1.00 40.88 95 MET A O 1
ATOM 652 N N . GLN A 1 96 ? 50.090 46.745 -14.014 1.00 42.12 96 GLN A N 1
ATOM 653 C CA . GLN A 1 96 ? 49.752 48.075 -14.544 1.00 43.34 96 GLN A CA 1
ATOM 654 C C . GLN A 1 96 ? 49.690 49.072 -13.398 1.00 41.88 96 GLN A C 1
ATOM 655 O O . GLN A 1 96 ? 50.159 50.215 -13.503 1.00 42.69 96 GLN A O 1
ATOM 661 N N . LYS A 1 97 ? 49.113 48.633 -12.287 1.00 41.44 97 LYS A N 1
ATOM 662 C CA . LYS A 1 97 ? 48.998 49.479 -11.109 1.00 39.65 97 LYS A CA 1
ATOM 663 C C . LYS A 1 97 ? 50.393 49.824 -10.574 1.00 38.87 97 LYS A C 1
ATOM 664 O O . LYS A 1 97 ? 50.652 50.970 -10.195 1.00 39.25 97 LYS A O 1
ATOM 670 N N . ILE A 1 98 ? 51.308 48.854 -10.549 1.00 36.28 98 ILE A N 1
ATOM 671 C CA . ILE A 1 98 ? 52.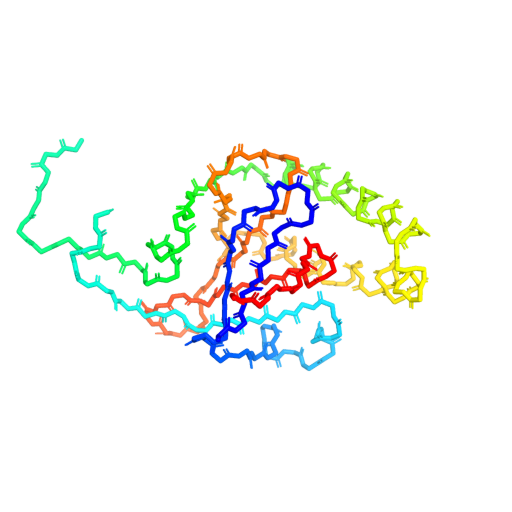664 49.140 -10.073 1.00 36.16 98 ILE A CA 1
ATOM 672 C C . ILE A 1 98 ? 53.351 50.129 -11.024 1.00 37.11 98 ILE A C 1
ATOM 673 O O . ILE A 1 98 ? 53.999 51.069 -10.574 1.00 37.68 98 ILE A O 1
ATOM 678 N N . LEU A 1 99 ? 53.239 49.890 -12.331 1.00 39.62 99 LEU A N 1
ATOM 679 C CA . LEU A 1 99 ? 53.866 50.771 -13.328 1.00 41.92 99 LEU A CA 1
ATOM 680 C C . LEU A 1 99 ? 53.351 52.204 -13.187 1.00 43.69 99 LEU A C 1
ATOM 681 O O . LEU A 1 99 ? 54.117 53.166 -13.278 1.00 43.96 99 LEU A O 1
ATOM 686 N N . LYS A 1 100 ? 52.051 52.340 -12.959 1.00 45.32 100 LYS A N 1
ATOM 687 C CA . LYS A 1 100 ? 51.451 53.653 -12.788 1.00 48.68 100 LYS A CA 1
ATOM 688 C C . LYS A 1 100 ? 52.078 54.293 -11.556 1.00 48.82 100 LYS A C 1
ATOM 689 O O . LYS A 1 100 ? 52.471 55.458 -11.582 1.00 48.84 100 LYS A O 1
ATOM 695 N N . TYR A 1 101 ? 52.191 53.511 -10.485 1.00 48.22 101 TYR A N 1
ATOM 696 C CA . TYR A 1 101 ? 52.781 53.983 -9.233 1.00 47.48 101 TYR A CA 1
ATOM 697 C C . TYR A 1 101 ? 54.251 54.387 -9.420 1.00 47.09 101 TYR A C 1
ATOM 698 O O . TYR A 1 101 ? 54.688 55.406 -8.882 1.00 45.63 101 TYR A O 1
ATOM 707 N N . LEU A 1 102 ? 55.015 53.600 -10.178 1.00 44.95 102 LEU A N 1
ATOM 708 C CA . LEU A 1 102 ? 56.432 53.908 -10.389 1.00 44.80 102 LEU A CA 1
ATOM 709 C C . LEU A 1 102 ? 56.629 55.185 -11.212 1.00 47.25 102 LEU A C 1
ATOM 710 O O . LEU A 1 102 ? 57.553 55.964 -10.954 1.00 47.25 102 LEU A O 1
ATOM 715 N N . GLU A 1 103 ? 55.797 55.372 -12.228 1.00 49.33 103 GLU A N 1
ATOM 716 C CA . GLU A 1 103 ? 55.912 56.559 -13.057 1.00 53.66 103 GLU A CA 1
ATOM 717 C C . GLU A 1 103 ? 55.757 57.788 -12.174 1.00 54.88 103 GLU A C 1
ATOM 718 O O . GLU A 1 103 ? 56.479 58.769 -12.327 1.00 54.94 103 GLU A O 1
ATOM 724 N N . GLU A 1 104 ? 54.833 57.715 -11.226 1.00 57.21 104 GLU A N 1
ATOM 725 C CA . GLU A 1 104 ? 54.574 58.833 -10.334 1.00 59.67 104 GLU A CA 1
ATOM 726 C C . GLU A 1 104 ? 55.559 59.042 -9.204 1.00 60.03 104 GLU A C 1
ATOM 727 O O . GLU A 1 104 ? 55.859 60.184 -8.861 1.00 60.79 104 GLU A O 1
ATOM 733 N N . LYS A 1 105 ? 56.081 57.962 -8.629 1.00 59.32 105 LYS A N 1
ATOM 734 C CA . LYS A 1 105 ? 56.996 58.110 -7.511 1.00 58.20 105 LYS A CA 1
ATOM 735 C C . LYS A 1 105 ? 58.433 57.647 -7.701 1.00 57.28 105 LYS A C 1
ATOM 736 O O . LYS A 1 105 ? 59.331 58.142 -7.027 1.00 58.15 105 LYS A O 1
ATOM 742 N N . LYS A 1 106 ? 58.667 56.699 -8.596 1.00 55.79 106 LYS A N 1
ATOM 743 C CA . LYS A 1 106 ? 60.024 56.197 -8.802 1.00 54.81 106 LYS A CA 1
ATOM 744 C C . LYS A 1 106 ? 60.239 55.902 -10.273 1.00 53.75 106 LYS A C 1
ATOM 745 O O . LYS A 1 106 ? 60.477 54.759 -10.666 1.00 52.87 106 LYS A O 1
ATOM 751 N N . PRO A 1 107 ? 60.174 56.948 -11.108 1.00 52.47 107 PRO A N 1
ATOM 752 C CA . PRO A 1 107 ? 60.347 56.823 -12.555 1.00 50.61 107 PRO A CA 1
ATOM 753 C C . PRO A 1 107 ? 61.576 56.070 -13.040 1.00 48.01 107 PRO A C 1
ATOM 754 O O . PRO A 1 107 ? 61.562 55.524 -14.134 1.00 47.40 107 PRO A O 1
ATOM 758 N N . ASP A 1 108 ? 62.632 56.030 -12.239 1.00 47.00 108 ASP A N 1
ATOM 759 C CA . ASP A 1 108 ? 63.853 55.327 -12.637 1.00 48.02 108 ASP A CA 1
ATOM 760 C C . ASP A 1 108 ? 63.716 53.792 -12.631 1.00 47.11 108 ASP A C 1
ATOM 761 O O . ASP A 1 108 ? 64.581 53.084 -13.147 1.00 46.22 108 ASP A O 1
ATOM 766 N N . ARG A 1 109 ? 62.633 53.290 -12.043 1.00 45.22 109 ARG A N 1
ATOM 767 C CA . ARG A 1 109 ? 62.384 51.845 -11.969 1.00 44.05 109 ARG A CA 1
ATOM 768 C C . ARG A 1 109 ? 61.414 51.404 -13.051 1.00 42.80 109 ARG A C 1
ATOM 769 O O . ARG A 1 109 ? 61.266 50.207 -13.317 1.00 40.70 109 ARG A O 1
ATOM 777 N N . VAL A 1 110 ? 60.752 52.378 -13.674 1.00 42.49 110 VAL A N 1
ATOM 778 C CA . VAL A 1 110 ? 59.773 52.077 -14.703 1.00 42.53 110 VAL A CA 1
ATOM 779 C C . VAL A 1 110 ? 60.243 51.138 -15.808 1.00 42.11 110 VAL A C 1
ATOM 780 O O . VAL A 1 110 ? 59.576 50.150 -16.111 1.00 41.90 110 VAL A O 1
ATOM 784 N N . ASP A 1 111 ? 61.389 51.424 -16.407 1.00 42.45 111 ASP A N 1
ATOM 785 C CA . ASP A 1 111 ? 61.852 50.576 -17.499 1.00 41.46 111 ASP A CA 1
ATOM 786 C C . ASP A 1 111 ? 62.216 49.156 -17.099 1.00 38.81 111 ASP A C 1
ATOM 787 O O . ASP A 1 111 ? 61.778 48.223 -17.783 1.00 37.21 111 ASP A O 1
ATOM 792 N N . VAL A 1 112 ? 62.981 48.970 -16.009 1.00 37.71 112 VAL A N 1
ATOM 793 C CA . VAL A 1 112 ? 63.355 47.602 -15.589 1.00 37.39 112 VAL A CA 1
ATOM 794 C C . VAL A 1 112 ? 62.124 46.787 -15.252 1.00 36.46 112 VAL A C 1
ATOM 795 O O . VAL A 1 112 ? 62.000 45.627 -15.649 1.00 37.18 112 VAL A O 1
ATOM 799 N N . PHE A 1 113 ? 61.245 47.375 -14.453 1.00 37.42 113 PHE A N 1
ATOM 800 C CA . PHE A 1 113 ? 60.061 46.640 -14.063 1.00 38.47 113 PHE A CA 1
ATOM 801 C C . PHE A 1 113 ? 59.310 46.144 -15.281 1.00 39.40 113 PHE A C 1
ATOM 802 O O . PHE A 1 113 ? 59.051 44.946 -15.408 1.00 40.33 113 PHE A O 1
ATOM 810 N N . LYS A 1 114 ? 58.961 47.059 -16.181 1.00 40.18 114 LYS A N 1
ATOM 811 C CA . LYS A 1 114 ? 58.207 46.677 -17.364 1.00 42.70 114 LYS A CA 1
ATOM 812 C C . LYS A 1 114 ? 58.882 45.555 -18.138 1.00 42.86 114 LYS A C 1
ATOM 813 O O . LYS A 1 114 ? 58.241 44.590 -18.535 1.00 45.03 114 LYS A O 1
ATOM 819 N N . THR A 1 115 ? 60.191 45.676 -18.320 1.00 40.76 115 THR A N 1
ATOM 820 C CA . THR A 1 115 ? 60.987 44.689 -19.049 1.00 39.77 115 THR A CA 1
ATOM 821 C C . THR A 1 115 ? 61.105 43.354 -18.322 1.00 37.74 115 THR A C 1
ATOM 822 O O . THR A 1 115 ? 60.866 42.290 -18.884 1.00 38.86 115 THR A O 1
ATOM 826 N N . LYS A 1 116 ? 61.501 43.416 -17.064 1.00 35.31 116 LYS A N 1
ATOM 827 C CA . LYS A 1 116 ? 61.746 42.188 -16.324 1.00 37.41 116 LYS A CA 1
ATOM 828 C C . LYS A 1 116 ? 60.564 41.484 -15.694 1.00 37.95 116 LYS A C 1
ATOM 829 O O . LYS A 1 116 ? 60.660 40.304 -15.361 1.00 36.13 116 LYS A O 1
ATOM 835 N N . ALA A 1 117 ? 59.454 42.191 -15.534 1.00 38.31 117 ALA A N 1
ATOM 836 C CA . ALA A 1 117 ? 58.281 41.577 -14.925 1.00 41.29 117 ALA A CA 1
ATOM 837 C C . ALA A 1 117 ? 57.762 40.391 -15.727 1.00 42.06 117 ALA A C 1
ATOM 838 O O . ALA A 1 117 ? 57.443 39.352 -15.151 1.00 43.16 117 ALA A O 1
ATOM 840 N N . GLN A 1 118 ? 57.692 40.529 -17.048 1.00 43.55 118 GLN A N 1
ATOM 841 C CA . GLN A 1 118 ? 57.162 39.444 -17.882 1.00 44.91 118 GLN A CA 1
ATOM 842 C C . GLN A 1 118 ? 57.773 38.077 -17.617 1.00 41.60 118 GLN A C 1
ATOM 843 O O . GLN A 1 118 ? 57.046 37.120 -17.341 1.00 42.27 118 GLN A O 1
ATOM 849 N N . PRO A 1 119 ? 59.107 37.945 -17.725 1.00 39.07 119 PRO A N 1
ATOM 850 C CA . PRO A 1 119 ? 59.636 36.604 -17.456 1.00 37.21 119 PRO A CA 1
ATOM 851 C C . PRO A 1 119 ? 59.441 36.082 -16.030 1.00 35.01 119 PRO A C 1
ATOM 852 O O . PRO A 1 119 ? 59.356 34.870 -15.819 1.00 33.41 119 PRO A O 1
ATOM 856 N N . LEU A 1 120 ? 59.395 36.964 -15.041 1.00 33.01 120 LEU A N 1
ATOM 857 C CA . LEU A 1 120 ? 59.181 36.471 -13.683 1.00 33.57 120 LEU A CA 1
ATOM 858 C C . LEU A 1 120 ? 57.736 35.936 -13.577 1.00 32.02 120 LEU A C 1
ATOM 859 O O . LEU A 1 120 ? 57.496 34.846 -13.042 1.00 30.65 120 LEU A O 1
ATOM 864 N N . ILE A 1 121 ? 56.785 36.714 -14.073 1.00 32.87 121 ILE A N 1
ATOM 865 C CA . ILE A 1 121 ? 55.374 36.299 -14.021 1.00 32.25 121 ILE A CA 1
ATOM 866 C C . ILE A 1 121 ? 55.169 35.022 -14.863 1.00 32.13 121 ILE A C 1
ATOM 867 O O . ILE A 1 121 ? 54.446 34.111 -14.464 1.00 31.72 121 ILE A O 1
ATOM 872 N N . LYS A 1 122 ? 55.825 34.946 -16.021 1.00 31.09 122 LYS A N 1
ATOM 873 C CA . LYS A 1 122 ? 55.706 33.762 -16.864 1.00 33.11 122 LYS A CA 1
ATOM 874 C C . LYS A 1 122 ? 56.229 32.544 -16.089 1.00 33.42 122 LYS A C 1
ATOM 875 O O . LYS A 1 122 ? 55.692 31.427 -16.212 1.00 31.22 122 LYS A O 1
ATOM 881 N N . HIS A 1 123 ? 57.272 32.754 -15.291 1.00 32.28 123 HIS A N 1
ATOM 882 C CA . HIS A 1 123 ? 57.826 31.664 -14.503 1.00 32.25 123 HIS A CA 1
ATOM 883 C C . HIS A 1 123 ? 56.804 31.197 -13.449 1.00 31.79 123 HIS A C 1
ATOM 884 O O . HIS A 1 123 ? 56.626 29.992 -13.226 1.00 29.88 123 HIS A O 1
ATOM 891 N N . ILE A 1 124 ? 56.150 32.159 -12.791 1.00 29.75 124 ILE A N 1
ATOM 892 C CA . ILE A 1 124 ? 55.143 31.839 -11.778 1.00 30.67 124 ILE A CA 1
ATOM 893 C C . ILE A 1 124 ? 53.969 31.090 -12.459 1.00 30.57 124 ILE A C 1
ATOM 894 O O . ILE A 1 124 ? 53.579 30.004 -12.007 1.00 31.75 124 ILE A O 1
ATOM 899 N N . LEU A 1 125 ? 53.448 31.637 -13.561 1.00 30.83 125 LEU A N 1
ATOM 900 C CA . LEU A 1 125 ? 52.320 31.010 -14.268 1.00 30.88 125 LEU A CA 1
ATOM 901 C C . LEU A 1 125 ? 52.653 29.606 -14.724 1.00 33.17 125 LEU A C 1
ATOM 902 O O . LEU A 1 125 ? 51.893 28.690 -14.506 1.00 32.92 125 LEU A O 1
ATOM 907 N N . THR A 1 126 ? 53.797 29.446 -15.376 1.00 32.89 126 THR A N 1
ATOM 908 C CA . THR A 1 126 ? 54.216 28.133 -15.825 1.00 34.98 126 THR A CA 1
ATOM 909 C C . THR A 1 126 ? 54.208 27.117 -14.700 1.00 35.77 126 THR A C 1
ATOM 910 O O . THR A 1 126 ? 53.901 25.944 -14.907 1.00 37.23 126 THR A O 1
ATOM 914 N N . ASN A 1 127 ? 54.534 27.559 -13.491 1.00 35.19 127 ASN A N 1
ATOM 915 C CA . ASN A 1 127 ? 54.582 26.646 -12.359 1.00 33.94 127 ASN A CA 1
ATOM 916 C C . ASN A 1 127 ? 53.491 26.959 -11.339 1.00 32.76 127 ASN A C 1
ATOM 917 O O . ASN A 1 127 ? 53.641 26.707 -10.149 1.00 29.98 127 ASN A O 1
ATOM 922 N N . PHE A 1 128 ? 52.367 27.476 -11.833 1.00 33.59 128 PHE A N 1
ATOM 923 C CA . PHE A 1 128 ? 51.266 27.926 -10.964 1.00 31.90 128 PHE A CA 1
ATOM 924 C C . PHE A 1 128 ? 50.872 27.014 -9.814 1.00 32.06 128 PHE A C 1
ATOM 925 O O . PHE A 1 128 ? 50.748 27.471 -8.669 1.00 30.45 128 PHE A O 1
ATOM 933 N N . ASP A 1 129 ? 50.701 25.729 -10.095 1.00 32.46 129 ASP A N 1
ATOM 934 C CA . ASP A 1 129 ? 50.285 24.789 -9.061 1.00 35.62 129 ASP A CA 1
ATOM 935 C C . ASP A 1 129 ? 51.254 24.569 -7.917 1.00 35.65 129 ASP A C 1
ATOM 936 O O . ASP A 1 129 ? 50.865 24.001 -6.901 1.00 35.51 129 ASP A O 1
ATOM 941 N N . ASP A 1 130 ? 52.501 24.990 -8.075 1.00 35.00 130 ASP A N 1
ATOM 942 C CA . ASP A 1 130 ? 53.485 24.807 -7.014 1.00 35.72 130 ASP A CA 1
ATOM 943 C C . ASP A 1 130 ? 53.423 25.880 -5.918 1.00 34.82 130 ASP A C 1
ATOM 944 O O . ASP A 1 130 ? 54.099 25.772 -4.883 1.00 35.12 130 ASP A O 1
ATOM 949 N N . PHE A 1 131 ? 52.599 26.901 -6.124 1.00 32.32 131 PHE A N 1
ATOM 950 C CA . PHE A 1 131 ? 52.532 28.011 -5.173 1.00 31.26 131 PHE A CA 1
ATOM 951 C C . PHE A 1 131 ? 51.361 28.125 -4.219 1.00 31.55 131 PHE A C 1
ATOM 952 O O . PHE A 1 131 ? 50.267 27.660 -4.509 1.00 31.17 131 PHE A O 1
ATOM 960 N N . GLU A 1 132 ? 51.607 28.786 -3.082 1.00 29.51 132 GLU A N 1
ATOM 961 C CA . GLU A 1 132 ? 50.524 29.154 -2.182 1.00 30.52 132 GLU A CA 1
ATOM 962 C C . GLU A 1 132 ? 50.644 30.693 -2.260 1.00 32.63 132 GLU A C 1
ATOM 963 O O . GLU A 1 132 ? 51.713 31.224 -2.619 1.00 32.17 132 GLU A O 1
ATOM 969 N N . PHE A 1 133 ? 49.568 31.400 -1.946 1.00 30.48 133 PHE A N 1
ATOM 970 C CA . PHE A 1 133 ? 49.574 32.850 -2.033 1.00 31.16 133 PHE A CA 1
ATOM 971 C C . PHE A 1 133 ? 49.090 33.452 -0.745 1.00 31.47 133 PHE A C 1
ATOM 972 O O . PHE A 1 133 ? 48.205 32.888 -0.077 1.00 31.84 133 PHE A O 1
ATOM 980 N N . TYR A 1 134 ? 49.636 34.615 -0.415 1.00 31.15 134 TYR A N 1
ATOM 981 C CA . TYR A 1 134 ? 49.302 35.275 0.827 1.00 31.26 134 TYR A CA 1
ATOM 982 C C . TYR A 1 134 ? 48.980 36.751 0.701 1.00 33.32 134 TYR A C 1
ATOM 983 O O . TYR A 1 134 ? 49.705 37.510 0.042 1.00 30.81 134 TYR A O 1
ATOM 992 N N . MET A 1 135 ? 47.911 37.162 1.379 1.00 33.38 135 MET A N 1
ATOM 993 C CA . MET A 1 135 ? 47.539 38.561 1.388 1.00 35.96 135 MET A CA 1
ATOM 994 C C . MET A 1 135 ? 48.079 39.104 2.697 1.00 36.67 135 MET A C 1
ATOM 995 O O . MET A 1 135 ? 48.315 38.358 3.651 1.00 34.36 135 MET A O 1
ATOM 1000 N N . GLY A 1 136 ? 48.309 40.405 2.731 1.00 37.20 136 GLY A N 1
ATOM 1001 C CA . GLY A 1 136 ? 48.788 41.012 3.954 1.00 39.96 136 GLY A CA 1
ATOM 1002 C C . GLY A 1 136 ? 47.595 41.246 4.882 1.00 42.20 136 GLY A C 1
ATOM 1003 O O . GLY A 1 136 ? 46.466 40.799 4.613 1.00 42.38 136 GLY A O 1
ATOM 1004 N N . GLU A 1 137 ? 47.846 41.970 5.963 1.00 42.54 137 GLU A N 1
ATOM 1005 C CA . GLU A 1 137 ? 46.831 42.266 6.969 1.00 44.95 137 GLU A CA 1
ATOM 1006 C C . GLU A 1 137 ? 45.536 42.922 6.438 1.00 43.74 137 GLU A C 1
ATOM 1007 O O . GLU A 1 137 ? 44.445 42.593 6.898 1.00 43.70 137 GLU A O 1
ATOM 1013 N N . SER A 1 138 ? 45.647 43.822 5.465 1.00 42.57 138 SER A N 1
ATOM 1014 C CA . SER A 1 138 ? 44.461 44.491 4.915 1.00 43.60 138 SER A CA 1
ATOM 1015 C C . SER A 1 138 ? 43.599 43.588 4.033 1.00 43.34 138 SER A C 1
ATOM 1016 O O . SER A 1 138 ? 42.492 43.964 3.645 1.00 41.09 138 SER A O 1
ATOM 1019 N N . LEU A 1 139 ? 44.109 42.406 3.695 1.00 41.59 139 LEU A N 1
ATOM 1020 C CA . LEU A 1 139 ? 43.348 41.477 2.871 1.00 41.47 139 LEU A CA 1
ATOM 1021 C C . LEU A 1 139 ? 42.856 42.159 1.598 1.00 42.81 139 LEU A C 1
ATOM 1022 O O . LEU A 1 139 ? 41.742 41.918 1.141 1.00 42.79 139 LEU A O 1
ATOM 1027 N N . ASP A 1 140 ? 43.705 42.999 1.011 1.00 43.01 140 ASP A N 1
ATOM 1028 C CA . ASP A 1 140 ? 43.340 43.737 -0.195 1.00 43.80 140 ASP A CA 1
ATOM 1029 C C . ASP A 1 140 ? 43.705 42.936 -1.441 1.00 44.52 140 ASP A C 1
ATOM 1030 O O . ASP A 1 140 ? 44.876 42.863 -1.811 1.00 43.24 140 ASP A O 1
ATOM 1035 N N . MET A 1 141 ? 42.698 42.353 -2.089 1.00 44.95 141 MET A N 1
ATOM 1036 C CA . MET A 1 141 ? 42.920 41.554 -3.281 1.00 46.32 141 MET A CA 1
ATOM 1037 C C . MET A 1 141 ? 43.491 42.298 -4.466 1.00 46.18 141 MET A C 1
ATOM 1038 O O . MET A 1 141 ? 43.792 41.684 -5.485 1.00 48.77 141 MET A O 1
ATOM 1043 N N . ASP A 1 142 ? 43.641 43.615 -4.353 1.00 45.87 142 ASP A N 1
ATOM 1044 C CA . ASP A 1 142 ? 44.220 44.398 -5.443 1.00 43.90 142 ASP A CA 1
ATOM 1045 C C . ASP A 1 142 ? 45.646 44.814 -5.120 1.00 43.68 142 ASP A C 1
ATOM 1046 O O . ASP A 1 142 ? 46.313 45.434 -5.944 1.00 42.99 142 ASP A O 1
ATOM 1051 N N . ALA A 1 143 ? 46.113 44.513 -3.912 1.00 42.21 143 ALA A N 1
ATOM 1052 C CA . ALA A 1 143 ? 47.475 44.892 -3.545 1.00 38.97 143 ALA A CA 1
ATOM 1053 C C . ALA A 1 143 ? 48.423 43.727 -3.844 1.00 37.47 143 ALA A C 1
ATOM 1054 O O . ALA A 1 143 ? 48.057 42.794 -4.551 1.00 36.41 143 ALA A O 1
ATOM 1056 N N . GLY A 1 144 ? 49.639 43.772 -3.313 1.00 35.09 144 GLY A N 1
ATOM 1057 C CA . GLY A 1 144 ? 50.581 42.713 -3.604 1.00 33.77 144 GLY A CA 1
ATOM 1058 C C . GLY A 1 144 ? 50.271 41.387 -2.922 1.00 32.48 144 GLY A C 1
ATOM 1059 O O . GLY A 1 144 ? 49.675 41.335 -1.854 1.00 33.63 144 GLY A O 1
ATOM 1060 N N . LEU A 1 145 ? 50.681 40.306 -3.564 1.00 33.32 145 LEU A N 1
ATOM 1061 C CA . LEU A 1 145 ? 50.542 38.978 -2.996 1.00 31.03 145 LEU A CA 1
ATOM 1062 C C . LEU A 1 145 ? 51.950 38.536 -2.695 1.00 30.79 145 LEU A C 1
ATOM 1063 O O . LEU A 1 145 ? 52.865 38.902 -3.413 1.00 30.20 145 LEU A O 1
ATOM 1068 N N . THR A 1 146 ? 52.129 37.766 -1.632 1.00 30.68 146 THR A N 1
ATOM 1069 C CA . THR A 1 146 ? 53.449 37.226 -1.344 1.00 30.30 146 THR A CA 1
ATOM 1070 C C . THR A 1 146 ? 53.292 35.780 -1.778 1.00 30.31 146 THR A C 1
ATOM 1071 O O . THR A 1 146 ? 52.266 35.168 -1.522 1.00 32.14 146 THR A O 1
ATOM 1075 N N . TYR A 1 147 ? 54.287 35.253 -2.479 1.00 32.08 147 TYR A N 1
ATOM 1076 C CA . TYR A 1 147 ? 54.233 33.891 -3.012 1.00 30.17 147 TYR A CA 1
ATOM 1077 C C . TYR A 1 147 ? 55.048 32.962 -2.141 1.00 32.78 147 TYR A C 1
ATOM 1078 O O . TYR A 1 147 ? 56.076 33.333 -1.590 1.00 33.98 147 TYR A O 1
ATOM 1087 N N . SER A 1 148 ? 54.600 31.725 -2.057 1.00 30.56 148 SER A N 1
ATOM 1088 C CA . SER A 1 148 ? 55.295 30.756 -1.244 1.00 31.28 148 SER A CA 1
ATOM 1089 C C . SER A 1 148 ? 55.403 29.453 -2.018 1.00 30.53 148 SER A C 1
ATOM 1090 O O . SER A 1 148 ? 54.475 29.074 -2.774 1.00 29.69 148 SER A O 1
ATOM 1093 N N . TYR A 1 149 ? 56.538 28.777 -1.884 1.00 28.14 149 TYR A N 1
ATOM 1094 C CA . TYR A 1 149 ? 56.703 27.492 -2.557 1.00 29.16 149 TYR A CA 1
ATOM 1095 C C . TYR A 1 149 ? 57.714 26.661 -1.767 1.00 30.51 149 TYR A C 1
ATOM 1096 O O . TYR A 1 149 ? 58.428 27.203 -0.929 1.00 29.12 149 TYR A O 1
ATOM 1105 N N . TYR A 1 150 ? 57.751 25.350 -2.013 1.00 30.79 150 TYR A N 1
ATOM 1106 C CA . TYR A 1 150 ? 58.704 24.469 -1.327 1.00 32.55 150 TYR A CA 1
ATOM 1107 C C . TYR A 1 150 ? 59.745 24.089 -2.341 1.00 34.61 150 TYR A C 1
ATOM 1108 O O . TYR A 1 150 ? 59.429 23.568 -3.411 1.00 35.54 150 TYR A O 1
ATOM 1117 N N . LYS A 1 151 ? 60.994 24.366 -2.003 1.00 37.86 151 LYS A N 1
ATOM 1118 C CA . LYS A 1 151 ? 62.109 24.073 -2.888 1.00 41.11 151 LYS A CA 1
ATOM 1119 C C . LYS A 1 151 ? 62.611 22.644 -2.665 1.00 42.29 151 LYS A C 1
ATOM 1120 O O . LYS A 1 151 ? 62.868 22.231 -1.539 1.00 39.97 151 LYS A O 1
ATOM 1126 N N . GLY A 1 152 ? 62.745 21.906 -3.759 1.00 44.77 152 GLY A N 1
ATOM 1127 C CA . GLY A 1 152 ? 63.209 20.536 -3.685 1.00 47.94 152 GLY A CA 1
ATOM 1128 C C . GLY A 1 152 ? 62.551 19.749 -2.580 1.00 49.98 152 GLY A C 1
ATOM 1129 O O . GLY A 1 152 ? 61.326 19.617 -2.524 1.00 52.44 152 GLY A O 1
ATOM 1130 N N . GLU A 1 153 ? 63.372 19.241 -1.673 1.00 51.51 153 GLU A N 1
ATOM 1131 C CA . GLU A 1 153 ? 62.860 18.448 -0.573 1.00 51.89 153 GLU A CA 1
ATOM 1132 C C . GLU A 1 153 ? 62.866 19.211 0.741 1.00 49.40 153 GLU A C 1
ATOM 1133 O O . GLU A 1 153 ? 62.742 18.605 1.801 1.00 51.32 153 GLU A O 1
ATOM 1139 N N . GLU A 1 154 ? 63.006 20.533 0.685 1.00 45.46 154 GLU A N 1
ATOM 1140 C CA . GLU A 1 154 ? 62.993 21.322 1.911 1.00 41.92 154 GLU A CA 1
ATOM 1141 C C . GLU A 1 154 ? 61.658 21.136 2.608 1.00 38.27 154 GLU A C 1
ATOM 1142 O O . GLU A 1 154 ? 60.651 20.849 1.963 1.00 37.11 154 GLU A O 1
ATOM 1148 N N . VAL A 1 155 ? 61.644 21.327 3.921 1.00 36.93 155 VAL A N 1
ATOM 1149 C CA . VAL A 1 155 ? 60.427 21.123 4.693 1.00 36.36 155 VAL A CA 1
ATOM 1150 C C . VAL A 1 155 ? 59.692 22.355 5.144 1.00 34.82 155 VAL A C 1
ATOM 1151 O O . VAL A 1 155 ? 58.671 22.237 5.823 1.00 31.46 155 VAL A O 1
ATOM 1155 N N . THR A 1 156 ? 60.224 23.536 4.812 1.00 33.14 156 THR A N 1
ATOM 1156 C CA . THR A 1 156 ? 59.528 24.778 5.130 1.00 32.84 156 THR A CA 1
ATOM 1157 C C . THR A 1 156 ? 59.606 25.550 3.836 1.00 32.58 156 THR A C 1
ATOM 1158 O O . THR A 1 156 ? 60.560 25.392 3.060 1.00 34.46 156 THR A O 1
ATOM 1162 N N . PRO A 1 157 ? 58.608 26.401 3.580 1.00 31.69 157 PRO A N 1
ATOM 1163 C CA . PRO A 1 157 ? 58.587 27.184 2.347 1.00 31.83 157 PRO A CA 1
ATOM 1164 C C . PRO A 1 157 ? 59.477 28.406 2.265 1.00 30.30 157 PRO A C 1
ATOM 1165 O O . PRO A 1 157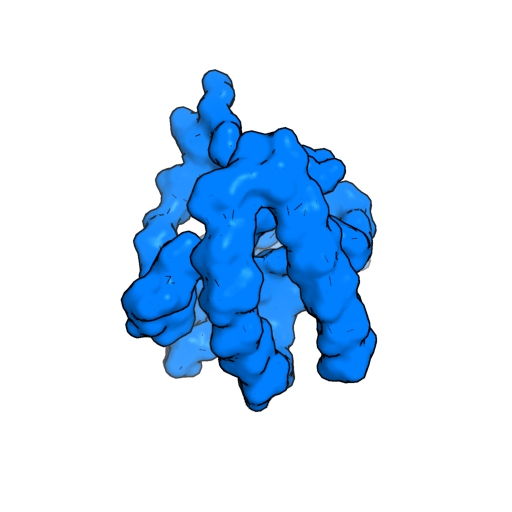 ? 59.988 28.911 3.273 1.00 29.71 157 PRO A O 1
ATOM 1169 N N . ARG A 1 158 ? 59.670 28.846 1.023 1.00 30.91 158 ARG A N 1
ATOM 1170 C CA . ARG A 1 158 ? 60.422 30.056 0.699 1.00 30.24 158 ARG A CA 1
ATOM 1171 C C . ARG A 1 158 ? 59.340 31.033 0.230 1.00 29.81 158 ARG A C 1
ATOM 1172 O O . ARG A 1 158 ? 58.401 30.618 -0.466 1.00 29.32 158 ARG A O 1
ATOM 1180 N N . PHE A 1 159 ? 59.449 32.296 0.641 1.00 27.93 159 PHE A N 1
ATOM 1181 C CA . PHE A 1 159 ? 58.479 33.333 0.274 1.00 28.21 159 PHE A CA 1
ATOM 1182 C C . PHE A 1 159 ? 59.124 34.311 -0.706 1.00 28.28 159 PHE A C 1
ATOM 1183 O O . PHE A 1 159 ? 60.227 34.827 -0.446 1.00 31.00 159 PHE A O 1
ATOM 1191 N N . VAL A 1 160 ? 58.452 34.556 -1.825 1.00 29.51 160 VAL A N 1
ATOM 1192 C CA . VAL A 1 160 ? 58.967 35.445 -2.873 1.00 26.53 160 VAL A CA 1
ATOM 1193 C C . VAL A 1 160 ? 58.125 36.720 -2.880 1.00 27.46 160 VAL A C 1
ATOM 1194 O O . VAL A 1 160 ? 56.896 36.655 -2.776 1.00 26.94 160 VAL A O 1
ATOM 1198 N N . TYR A 1 161 ? 58.801 37.865 -2.994 1.00 25.41 161 TYR A N 1
ATOM 1199 C CA . TYR A 1 161 ? 58.183 39.203 -2.998 1.00 26.91 161 TYR A CA 1
ATOM 1200 C C . TYR A 1 161 ? 58.598 39.949 -4.265 1.00 28.94 161 TYR A C 1
ATOM 1201 O O . TYR A 1 161 ? 59.755 39.834 -4.703 1.00 29.48 161 TYR A O 1
ATOM 1210 N N . ILE A 1 162 ? 57.678 40.728 -4.821 1.00 29.08 162 ILE A N 1
ATOM 1211 C CA . ILE A 1 162 ? 57.941 41.529 -6.016 1.00 31.47 162 ILE A CA 1
ATOM 1212 C C . ILE A 1 162 ? 58.334 42.866 -5.389 1.00 33.46 162 ILE A C 1
ATOM 1213 O O . ILE A 1 162 ? 57.479 43.619 -4.898 1.00 31.92 162 ILE A O 1
ATOM 1218 N N . SER A 1 163 ? 59.646 43.121 -5.406 1.00 32.56 163 SER A N 1
ATOM 1219 C CA . SER A 1 163 ? 60.209 44.267 -4.707 1.00 34.44 163 SER A CA 1
ATOM 1220 C C . SER A 1 163 ? 59.689 45.653 -5.048 1.00 35.38 163 SER A C 1
ATOM 1221 O O . SER A 1 163 ? 59.563 46.492 -4.150 1.00 36.09 163 SER A O 1
ATOM 1224 N N . ASP A 1 164 ? 59.333 45.889 -6.305 1.00 34.32 164 ASP A N 1
ATOM 1225 C CA . ASP A 1 164 ? 58.812 47.191 -6.677 1.00 36.40 164 ASP A CA 1
ATOM 1226 C C . ASP A 1 164 ? 57.420 47.434 -6.125 1.00 37.12 164 ASP A C 1
ATOM 1227 O O . ASP A 1 164 ? 56.939 48.564 -6.130 1.00 36.16 164 ASP A O 1
ATOM 1232 N N . GLY A 1 165 ? 56.784 46.384 -5.603 1.00 36.57 165 GLY A N 1
ATOM 1233 C CA . GLY A 1 165 ? 55.460 46.579 -5.025 1.00 35.33 165 GLY A CA 1
ATOM 1234 C C . GLY A 1 165 ? 55.577 46.921 -3.546 1.00 36.76 165 GLY A C 1
ATOM 1235 O O . GLY A 1 165 ? 54.583 47.054 -2.836 1.00 37.24 165 GLY A O 1
ATOM 1236 N N . LEU A 1 166 ? 56.809 47.093 -3.081 1.00 37.67 166 LEU A N 1
ATOM 1237 C CA . LEU A 1 166 ? 57.063 47.377 -1.678 1.00 38.98 166 LEU A CA 1
ATOM 1238 C C . LEU A 1 166 ? 57.938 48.607 -1.453 1.00 40.65 166 LEU A C 1
ATOM 1239 O O . LEU A 1 166 ? 58.685 49.022 -2.335 1.00 38.99 166 LEU A O 1
ATOM 1244 N N . TYR A 1 167 ? 57.853 49.175 -0.260 1.00 41.51 167 TYR A N 1
ATOM 1245 C CA . TYR A 1 167 ? 58.736 50.284 0.059 1.00 45.21 167 TYR A CA 1
ATOM 1246 C C . TYR A 1 167 ? 59.329 49.991 1.435 1.00 46.51 167 TYR A C 1
ATOM 1247 O O . TYR A 1 167 ? 58.752 49.239 2.230 1.00 46.50 167 TYR A O 1
ATOM 1256 N N . GLU A 1 168 ? 60.506 50.550 1.677 1.00 48.60 168 GLU A N 1
ATOM 1257 C CA . GLU A 1 168 ? 61.243 50.350 2.910 1.00 52.90 168 GLU A CA 1
ATOM 1258 C C . GLU A 1 168 ? 60.957 51.413 3.948 1.00 55.64 168 GLU A C 1
ATOM 1259 O O . GLU A 1 168 ? 60.788 52.590 3.618 1.00 55.29 168 GLU A O 1
ATOM 1265 N N . GLU A 1 169 ? 60.903 50.991 5.206 1.00 57.69 169 GLU A N 1
ATOM 1266 C CA . GLU A 1 169 ? 60.639 51.912 6.298 1.00 61.76 169 GLU A CA 1
ATOM 1267 C C . GLU A 1 169 ? 61.488 51.524 7.507 1.00 65.11 169 GLU A C 1
ATOM 1268 O O . GLU A 1 169 ? 61.744 50.339 7.758 1.00 64.07 169 GLU A O 1
ATOM 1274 N N . LYS A 1 170 ? 61.936 52.532 8.248 1.00 69.28 170 LYS A N 1
ATOM 1275 C CA . LYS A 1 170 ? 62.769 52.315 9.424 1.00 73.40 170 LY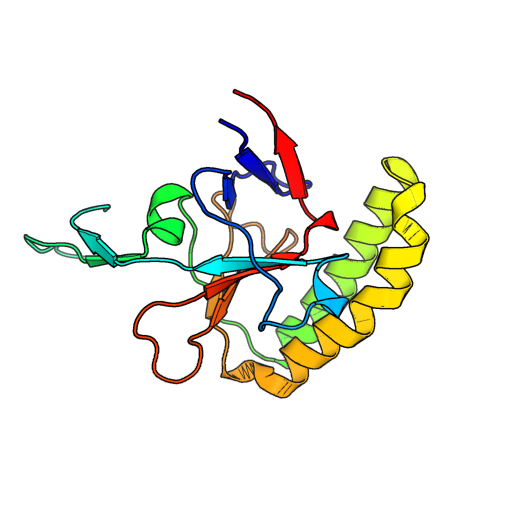S A CA 1
ATOM 1276 C C . LYS A 1 170 ? 61.988 52.700 10.678 1.00 76.05 170 LYS A C 1
ATOM 1277 O O . LYS A 1 170 ? 61.401 53.788 10.749 1.00 77.61 170 LYS A O 1
ATOM 1283 N N . PHE A 1 171 ? 61.976 51.802 11.660 1.00 78.26 171 PHE A N 1
ATOM 1284 C CA . PHE A 1 171 ? 61.276 52.043 12.923 1.00 79.82 171 PHE A CA 1
ATOM 1285 C C . PHE A 1 171 ? 61.723 53.323 13.650 1.00 80.50 171 PHE A C 1
ATOM 1286 O O . PHE A 1 171 ? 62.516 54.110 13.074 1.00 80.46 171 PHE A O 1
#